Protein AF-A0A392QPE9-F1 (afdb_monomer_lite)

Secondary structure (DSSP, 8-state):
--HHHHHHHHHHHHHHTTS-HHHHHHHTTT-HHHHHHHHT-HHHHHHHHHHS---GGGGS--S----SS---TTSS------

InterPro domains:
  IPR001810 F-box domain [PF00646] (9-44)
  IPR001810 F-box domain [PS50181] (1-47)
  IPR001810 F-box domain [SM00256] (7-47)
  IPR036047 F-box-like domain superfamily [SSF81383] (3-67)
  IPR050796 SCF complex F-box component [PTHR31672] (7-61)

Organism: NCBI:txid97028

Foldseek 3Di:
DCVVVVVVLVVVLVVLLLDAPVVLVVVLPPDVVSVCSCPVDPVSLVSSQVNQPPPPVVVPDDDDDDPDDDPRSSPPRPPPDD

Sequence (82 aa):
PTSLMVLLDELIADILSRLPVKTLMQIKCVCKSWKTLISDDPSFAKLHLQRSPRSTHLLLLPAWNRPDEDFDCSVLPFPSFL

Structure (mmCIF, N/CA/C/O backbone):
data_AF-A0A392QPE9-F1
#
_entry.id   AF-A0A392QPE9-F1
#
loop_
_atom_site.group_PDB
_atom_site.id
_atom_site.type_symbol
_atom_site.label_atom_id
_atom_site.label_alt_id
_atom_site.label_comp_id
_atom_site.label_asym_id
_atom_site.label_entity_id
_atom_site.label_seq_id
_atom_site.pdbx_PDB_ins_code
_atom_site.Cartn_x
_atom_site.Cartn_y
_atom_site.Cartn_z
_atom_site.occupancy
_atom_site.B_iso_or_equiv
_atom_site.auth_seq_id
_atom_site.auth_comp_id
_atom_site.auth_asym_id
_atom_site.auth_atom_id
_atom_site.pdbx_PDB_model_num
ATOM 1 N N . PRO A 1 1 ? -12.824 -17.797 17.792 1.00 61.09 1 PRO A N 1
ATOM 2 C CA . PRO A 1 1 ? -13.635 -16.931 16.893 1.00 61.09 1 PRO A CA 1
ATOM 3 C C . PRO A 1 1 ? -12.827 -15.850 16.147 1.00 61.09 1 PRO A C 1
ATOM 5 O O . PRO A 1 1 ? -13.086 -15.635 14.974 1.00 61.09 1 PRO A O 1
ATOM 8 N N . THR A 1 2 ? -11.838 -15.203 16.780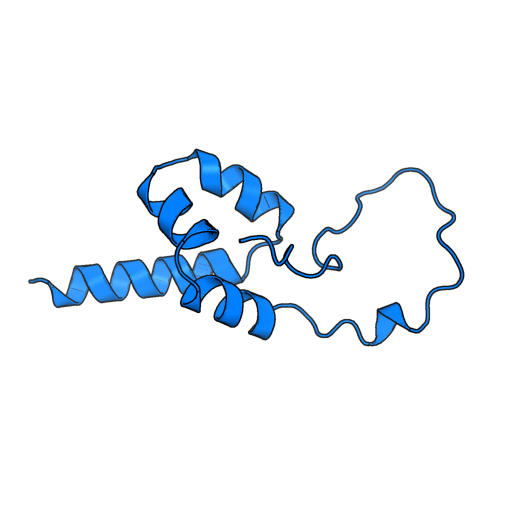 1.00 70.31 2 THR A N 1
ATOM 9 C CA . THR A 1 2 ? -11.019 -14.124 16.176 1.00 70.31 2 THR A CA 1
ATOM 10 C C . THR A 1 2 ? -9.925 -14.604 15.215 1.00 70.31 2 THR A C 1
ATOM 12 O O . THR A 1 2 ? -9.588 -13.893 14.277 1.00 70.31 2 THR A O 1
ATOM 15 N N . SER A 1 3 ? -9.414 -15.827 15.390 1.00 75.62 3 SER A N 1
ATOM 16 C CA . SER A 1 3 ? -8.337 -16.383 14.551 1.00 75.62 3 SER A CA 1
ATOM 17 C C . SER A 1 3 ? -8.698 -16.478 13.061 1.00 75.62 3 SER A C 1
ATOM 19 O O . SER A 1 3 ? -7.829 -16.287 12.221 1.00 75.62 3 SER A O 1
ATOM 21 N N . LEU A 1 4 ? -9.973 -16.697 12.720 1.00 80.44 4 LEU A N 1
ATOM 22 C CA . LEU A 1 4 ? -10.411 -16.767 11.320 1.00 80.44 4 LEU A CA 1
ATOM 23 C C . LEU A 1 4 ? -10.410 -15.400 10.624 1.00 80.44 4 LEU A C 1
ATOM 25 O O . LEU A 1 4 ? -10.155 -15.334 9.428 1.00 80.44 4 LEU A O 1
ATOM 29 N N . MET A 1 5 ? -10.685 -14.323 11.366 1.00 80.62 5 MET A N 1
ATOM 30 C CA . MET A 1 5 ? -10.661 -12.961 10.820 1.00 80.62 5 MET A CA 1
ATOM 31 C C . MET A 1 5 ? -9.222 -12.554 10.482 1.00 80.62 5 MET A C 1
ATOM 33 O O . MET A 1 5 ? -8.974 -12.053 9.394 1.00 80.62 5 MET A O 1
ATOM 37 N N . VAL A 1 6 ? -8.271 -12.885 11.365 1.00 83.19 6 VAL A N 1
ATOM 38 C CA . VAL A 1 6 ? -6.838 -12.626 11.146 1.00 83.19 6 VAL A CA 1
ATOM 39 C C . VAL A 1 6 ? -6.319 -13.367 9.911 1.00 83.19 6 VAL A C 1
ATOM 41 O O . VAL A 1 6 ? -5.662 -12.767 9.070 1.00 83.19 6 VAL A O 1
ATOM 44 N N . LEU A 1 7 ? -6.671 -14.648 9.752 1.00 85.12 7 LEU A N 1
ATOM 45 C CA . LEU A 1 7 ? -6.275 -15.423 8.570 1.00 85.12 7 LEU A CA 1
ATOM 46 C C . LEU A 1 7 ? -6.859 -14.854 7.268 1.00 85.12 7 LEU A C 1
ATOM 48 O O . LEU A 1 7 ? -6.212 -14.914 6.224 1.00 85.12 7 LEU A O 1
ATOM 52 N N . LEU A 1 8 ? -8.080 -14.314 7.314 1.00 88.12 8 LEU A N 1
ATOM 53 C CA . LEU A 1 8 ? -8.708 -13.704 6.146 1.00 88.12 8 LEU A CA 1
ATOM 54 C C . LEU A 1 8 ? -8.004 -12.400 5.753 1.00 88.12 8 LEU A C 1
ATOM 56 O O . LEU A 1 8 ? -7.759 -12.190 4.568 1.00 88.12 8 LEU A O 1
ATOM 60 N N . ASP A 1 9 ? -7.635 -11.567 6.726 1.00 87.75 9 ASP A N 1
ATOM 61 C CA . ASP A 1 9 ? -6.888 -10.329 6.483 1.00 87.75 9 ASP A CA 1
ATOM 62 C C . ASP A 1 9 ? -5.496 -10.615 5.893 1.00 87.75 9 ASP A C 1
ATOM 64 O O . ASP A 1 9 ? -5.096 -9.980 4.914 1.00 87.75 9 ASP A O 1
ATOM 68 N N . GLU A 1 10 ? -4.795 -11.631 6.409 1.00 89.88 10 GLU A N 1
ATOM 69 C CA . GLU A 1 10 ? -3.516 -12.093 5.851 1.00 89.88 10 GLU A CA 1
ATOM 70 C C . GLU A 1 10 ? -3.667 -12.607 4.413 1.00 89.88 10 GLU A C 1
ATOM 72 O O . GLU A 1 10 ? -2.863 -12.268 3.541 1.00 89.88 10 GLU A O 1
ATOM 77 N N . LEU A 1 11 ? -4.716 -13.385 4.131 1.00 91.44 11 LEU A N 1
ATOM 78 C CA . LEU A 1 11 ? -4.990 -13.893 2.786 1.00 91.44 11 LEU A CA 1
ATOM 79 C C . LEU A 1 11 ? -5.322 -12.759 1.807 1.00 91.44 11 LEU A C 1
ATOM 81 O O . LEU A 1 11 ? -4.864 -12.772 0.664 1.00 91.44 11 LEU A O 1
ATOM 85 N N . ILE A 1 12 ? -6.098 -11.765 2.243 1.00 91.94 12 ILE A N 1
ATOM 86 C CA . ILE A 1 12 ? -6.410 -10.582 1.436 1.00 91.94 12 ILE A CA 1
ATOM 87 C C . ILE A 1 12 ? -5.121 -9.819 1.116 1.00 91.94 12 ILE A C 1
ATOM 89 O O . ILE A 1 12 ? -4.886 -9.494 -0.049 1.00 91.94 12 ILE A O 1
ATOM 93 N N . ALA A 1 13 ? -4.257 -9.582 2.107 1.00 91.25 13 ALA A N 1
ATOM 94 C CA . ALA A 1 13 ? -2.957 -8.951 1.891 1.00 91.25 13 ALA A CA 1
ATOM 95 C C . ALA A 1 13 ? -2.085 -9.761 0.912 1.00 91.25 13 ALA A C 1
ATOM 97 O O . ALA A 1 13 ? -1.464 -9.189 0.009 1.00 91.25 13 ALA A O 1
ATOM 98 N N . ASP A 1 14 ? -2.095 -11.094 1.023 1.00 91.00 14 ASP A N 1
ATOM 99 C CA . ASP A 1 14 ? -1.380 -11.993 0.115 1.00 91.00 14 ASP A CA 1
ATOM 100 C C . ASP A 1 14 ? -1.847 -11.835 -1.336 1.00 91.00 14 ASP A C 1
ATOM 102 O O . ASP A 1 14 ? -1.021 -11.685 -2.237 1.00 91.00 14 ASP A O 1
ATOM 106 N N . ILE A 1 15 ? -3.159 -11.807 -1.568 1.00 92.31 15 ILE A N 1
ATOM 107 C CA . ILE A 1 15 ? -3.740 -11.653 -2.906 1.00 92.31 15 ILE A CA 1
ATOM 108 C C . ILE A 1 15 ? -3.423 -10.267 -3.468 1.00 92.31 15 ILE A C 1
ATOM 110 O O . ILE A 1 15 ? -2.899 -10.151 -4.576 1.00 92.31 15 ILE A O 1
ATOM 114 N N . LEU A 1 16 ? -3.704 -9.213 -2.697 1.00 90.75 16 LEU A N 1
ATOM 115 C CA . LEU A 1 16 ? -3.521 -7.831 -3.133 1.00 90.75 16 LEU A CA 1
ATOM 116 C C . LEU A 1 16 ? -2.056 -7.532 -3.465 1.00 90.75 16 LEU A C 1
ATOM 118 O O . LEU A 1 16 ? -1.762 -6.914 -4.483 1.00 90.75 16 LEU A O 1
ATOM 122 N N . SER A 1 17 ? -1.115 -8.039 -2.675 1.00 89.25 17 SER A N 1
ATOM 123 C CA . SER A 1 17 ? 0.316 -7.820 -2.912 1.00 89.25 17 SER A CA 1
ATOM 124 C C . SER A 1 17 ? 0.857 -8.411 -4.219 1.00 89.25 17 SER A C 1
ATOM 126 O O . SER A 1 17 ? 1.963 -8.060 -4.617 1.00 89.25 17 SER A O 1
ATOM 128 N N . ARG A 1 18 ? 0.117 -9.297 -4.894 1.00 88.44 18 ARG A N 1
ATOM 129 C CA . ARG A 1 18 ? 0.500 -9.851 -6.203 1.00 88.44 18 ARG A CA 1
ATOM 130 C C . ARG A 1 18 ? -0.019 -9.010 -7.371 1.00 88.44 18 ARG A C 1
ATOM 132 O O . ARG A 1 18 ? 0.343 -9.273 -8.514 1.00 88.44 18 ARG A O 1
ATOM 139 N N . LEU A 1 19 ? -0.886 -8.033 -7.107 1.00 87.56 19 LEU A N 1
ATOM 140 C CA . LEU A 1 19 ? -1.502 -7.200 -8.135 1.00 87.56 19 LEU A CA 1
ATOM 141 C C . LEU A 1 19 ? -0.579 -6.044 -8.549 1.00 87.56 19 LEU A C 1
ATOM 143 O O . LEU A 1 19 ? 0.103 -5.484 -7.693 1.00 87.56 19 LEU A O 1
ATOM 147 N N . PRO A 1 20 ? -0.601 -5.610 -9.822 1.00 84.00 20 PRO A N 1
ATOM 148 C CA . PRO A 1 20 ? 0.124 -4.419 -10.259 1.00 84.00 20 PRO A CA 1
ATOM 149 C C . PRO A 1 20 ? -0.297 -3.154 -9.494 1.00 84.00 20 PRO A C 1
ATOM 151 O O . PRO A 1 20 ? -1.463 -2.996 -9.122 1.00 84.00 20 PRO A O 1
ATOM 154 N N . VAL A 1 21 ? 0.626 -2.194 -9.351 1.00 84.12 21 VAL A N 1
ATOM 155 C CA . VAL A 1 21 ? 0.409 -0.929 -8.613 1.00 84.12 21 VAL A CA 1
ATOM 156 C C . VAL A 1 21 ? -0.816 -0.156 -9.120 1.00 84.12 21 VAL A C 1
ATOM 158 O O . VAL A 1 21 ? -1.594 0.374 -8.328 1.00 84.12 21 VAL A O 1
ATOM 161 N N . LYS A 1 22 ? -1.030 -0.120 -10.443 1.00 83.56 22 LYS A N 1
ATOM 162 C CA . LYS A 1 22 ? -2.181 0.557 -11.070 1.00 83.56 22 LYS A CA 1
ATOM 163 C C . LYS A 1 22 ? -3.510 -0.029 -10.585 1.00 83.56 22 LYS A C 1
ATOM 165 O O . LYS A 1 22 ? -4.402 0.716 -10.183 1.00 83.56 22 LYS A O 1
ATOM 170 N N . THR A 1 23 ? -3.615 -1.356 -10.570 1.00 88.25 23 THR A N 1
ATOM 171 C CA . THR A 1 23 ? -4.795 -2.079 -10.083 1.00 88.25 23 THR A CA 1
ATOM 172 C C . THR A 1 23 ? -4.979 -1.870 -8.582 1.00 88.25 23 THR A C 1
ATOM 174 O O . THR A 1 23 ? -6.087 -1.583 -8.132 1.00 88.25 23 THR A O 1
ATOM 177 N N . LEU A 1 24 ? -3.893 -1.918 -7.803 1.00 89.00 24 LEU A N 1
ATOM 178 C CA . LEU A 1 24 ? -3.929 -1.638 -6.366 1.00 89.00 24 LEU A CA 1
ATOM 179 C C . LEU A 1 24 ? -4.457 -0.238 -6.048 1.00 89.00 24 LEU A C 1
ATOM 181 O O . LEU A 1 24 ? -5.257 -0.080 -5.127 1.00 89.00 24 LEU A O 1
ATOM 185 N N . MET A 1 25 ? -4.080 0.774 -6.831 1.00 88.38 25 MET A N 1
ATOM 186 C CA . MET A 1 25 ? -4.579 2.137 -6.637 1.00 88.38 25 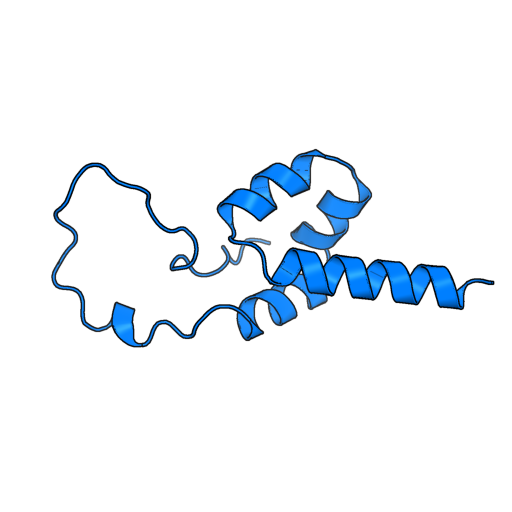MET A CA 1
ATOM 187 C C . MET A 1 25 ? -6.079 2.278 -6.905 1.00 88.38 25 MET A C 1
ATOM 189 O O . MET A 1 25 ? -6.731 3.072 -6.231 1.00 88.38 25 MET A O 1
ATOM 193 N N . GLN A 1 26 ? -6.644 1.495 -7.828 1.00 91.25 26 GLN A N 1
ATOM 194 C CA . GLN A 1 26 ? -8.095 1.450 -8.042 1.00 91.25 26 GLN A CA 1
ATOM 195 C C . GLN A 1 26 ? -8.805 0.735 -6.882 1.00 91.25 26 GLN A C 1
ATOM 197 O O . GLN A 1 26 ? -9.797 1.235 -6.352 1.00 91.25 26 GLN A O 1
ATOM 202 N N . ILE A 1 27 ? -8.253 -0.396 -6.431 1.00 90.19 27 ILE A N 1
ATOM 203 C CA . ILE A 1 27 ? -8.767 -1.200 -5.309 1.00 90.19 27 ILE A CA 1
ATOM 204 C C . ILE A 1 27 ? -8.774 -0.410 -3.997 1.00 90.19 27 ILE A C 1
ATOM 206 O O . ILE A 1 27 ? -9.714 -0.520 -3.208 1.00 90.19 27 ILE A O 1
ATOM 210 N N . LYS A 1 28 ? -7.771 0.446 -3.785 1.00 88.06 28 LYS A N 1
ATOM 211 C CA . LYS A 1 28 ? -7.672 1.344 -2.628 1.00 88.06 28 LYS A CA 1
ATOM 212 C C . LYS A 1 28 ? -8.933 2.196 -2.415 1.00 88.06 28 LYS A C 1
ATOM 214 O O . LYS A 1 28 ? -9.220 2.594 -1.290 1.00 88.06 28 LYS A O 1
ATOM 219 N N . CYS A 1 29 ? -9.694 2.476 -3.472 1.00 89.56 29 CYS A N 1
ATOM 220 C CA . CYS A 1 29 ? -10.901 3.300 -3.414 1.00 89.56 29 CYS A CA 1
ATOM 221 C C . CYS A 1 29 ? -12.187 2.511 -3.107 1.00 89.56 29 CYS A C 1
ATOM 223 O O . CYS A 1 29 ? -13.231 3.131 -2.925 1.00 89.56 29 CYS A O 1
ATOM 225 N N . VAL A 1 30 ? -12.138 1.175 -3.039 1.00 91.50 30 VAL A N 1
ATOM 226 C CA . VAL A 1 30 ? -13.331 0.324 -2.870 1.00 91.50 30 VAL A CA 1
ATOM 227 C C . VAL A 1 30 ? -13.887 0.394 -1.448 1.00 91.50 30 VAL A C 1
ATOM 229 O O . VAL A 1 30 ? -15.094 0.527 -1.258 1.00 91.50 30 VAL A O 1
ATOM 232 N N . CYS A 1 31 ? -13.028 0.313 -0.429 1.00 91.81 31 CYS A N 1
ATOM 233 C CA . CYS A 1 31 ? -13.447 0.413 0.968 1.00 91.81 31 CYS A CA 1
ATOM 234 C C . CYS A 1 31 ? -12.334 0.969 1.866 1.00 91.81 31 CYS A C 1
ATOM 236 O O . CYS A 1 31 ? -11.151 0.954 1.520 1.00 91.81 31 CYS A O 1
ATOM 238 N N . LYS A 1 32 ? -12.717 1.451 3.057 1.00 90.44 32 LYS A N 1
ATOM 239 C CA . LYS A 1 32 ? -11.775 2.034 4.027 1.00 90.44 32 LYS A CA 1
ATOM 240 C C . LYS A 1 32 ? -10.736 1.018 4.507 1.00 90.44 32 LYS A C 1
ATOM 242 O O . LYS A 1 32 ? -9.572 1.380 4.598 1.00 90.44 32 LYS A O 1
ATOM 247 N N . SER A 1 33 ? -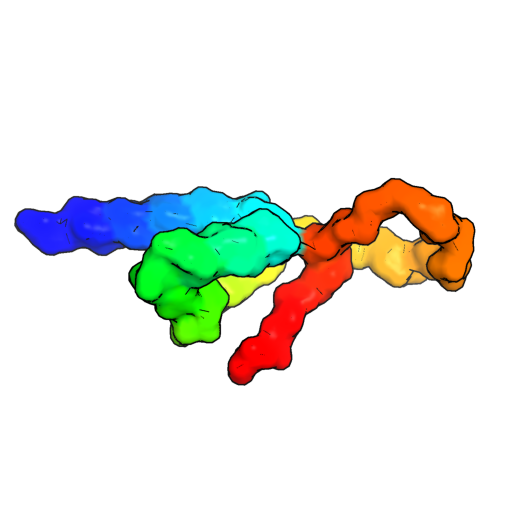11.138 -0.231 4.745 1.00 90.62 33 SER A N 1
ATOM 248 C CA . SER A 1 33 ? -10.240 -1.284 5.237 1.00 90.62 33 SER A CA 1
ATOM 249 C C . SER A 1 33 ? -9.125 -1.612 4.242 1.00 90.62 33 SER A C 1
ATOM 251 O O . SER A 1 33 ? -7.974 -1.791 4.625 1.00 90.62 33 SER A O 1
ATOM 253 N N . TRP A 1 34 ? -9.438 -1.648 2.945 1.00 91.38 34 TRP A N 1
ATOM 254 C CA . TRP A 1 34 ? -8.430 -1.871 1.906 1.00 91.38 34 TRP A CA 1
ATOM 255 C C . TRP A 1 34 ? -7.550 -0.645 1.710 1.00 91.38 34 TRP A C 1
ATOM 257 O O . TRP A 1 34 ? -6.348 -0.783 1.503 1.00 91.38 34 TRP A O 1
ATOM 267 N N . LYS A 1 35 ? -8.117 0.560 1.844 1.00 90.75 35 LYS A N 1
ATOM 268 C CA . LYS A 1 35 ? -7.322 1.786 1.855 1.00 90.75 35 LYS A CA 1
ATOM 269 C C . LYS A 1 35 ? -6.267 1.764 2.956 1.00 90.75 35 LYS A C 1
ATOM 271 O O . LYS A 1 35 ? -5.111 2.052 2.655 1.00 90.75 35 LYS A O 1
ATOM 276 N N . THR A 1 36 ? -6.657 1.412 4.180 1.00 91.44 36 THR A N 1
ATOM 277 C CA . THR A 1 36 ? -5.739 1.351 5.322 1.00 91.44 36 THR A CA 1
ATOM 278 C C . THR A 1 36 ? -4.706 0.243 5.162 1.00 91.44 36 THR A C 1
ATOM 280 O O . THR A 1 36 ? -3.528 0.482 5.386 1.00 91.44 36 THR A O 1
ATOM 283 N N . LEU A 1 37 ? -5.104 -0.936 4.675 1.00 90.62 37 LEU A N 1
ATOM 284 C CA . LEU A 1 37 ? -4.166 -2.031 4.407 1.00 90.62 37 LEU A CA 1
ATOM 285 C C . LEU A 1 37 ? -3.113 -1.649 3.353 1.00 90.62 37 LEU A C 1
ATOM 287 O O . LEU A 1 37 ? -1.943 -1.973 3.495 1.00 90.62 37 LEU A O 1
ATOM 291 N N . ILE A 1 38 ? -3.517 -0.950 2.290 1.00 89.88 38 ILE A N 1
ATOM 292 C CA . ILE A 1 38 ? -2.613 -0.593 1.187 1.00 89.88 38 ILE A CA 1
ATOM 293 C C . ILE A 1 38 ? -1.745 0.631 1.526 1.00 89.88 38 ILE A C 1
ATOM 295 O O . ILE A 1 38 ? -0.633 0.736 1.013 1.00 89.88 38 ILE A O 1
ATOM 299 N N . SER A 1 39 ? -2.253 1.575 2.328 1.00 87.56 39 SER A N 1
ATOM 300 C CA . SER A 1 39 ? -1.599 2.880 2.555 1.00 87.56 39 SER A CA 1
ATOM 301 C C . SER A 1 39 ? -0.886 2.986 3.896 1.00 87.56 39 SER A C 1
ATOM 303 O O . SER A 1 39 ? 0.154 3.628 3.967 1.00 87.56 39 SER A O 1
ATOM 305 N N . ASP A 1 40 ? -1.460 2.407 4.949 1.00 88.31 40 ASP A N 1
ATOM 306 C CA . ASP A 1 40 ? -1.024 2.629 6.329 1.00 88.31 40 ASP A CA 1
ATOM 307 C C . ASP A 1 40 ? -0.256 1.424 6.900 1.00 88.31 40 ASP A C 1
ATOM 309 O O . ASP A 1 40 ? 0.498 1.589 7.857 1.00 88.31 40 ASP A O 1
ATOM 313 N N . ASP A 1 41 ? -0.409 0.219 6.331 1.00 88.88 41 ASP A N 1
ATOM 314 C CA . ASP A 1 41 ? 0.307 -0.973 6.798 1.00 88.88 41 ASP A CA 1
ATOM 315 C C . ASP A 1 41 ? 1.684 -1.146 6.111 1.00 88.88 41 ASP A C 1
ATOM 317 O O . ASP A 1 41 ? 1.764 -1.512 4.930 1.00 88.88 41 ASP A O 1
ATOM 321 N N . PRO A 1 42 ? 2.805 -0.971 6.840 1.00 86.88 42 PRO A N 1
ATOM 322 C CA . PRO A 1 42 ? 4.144 -1.161 6.284 1.00 86.88 42 PRO A CA 1
ATOM 323 C C . PRO A 1 42 ? 4.443 -2.626 5.926 1.00 86.88 42 PRO A C 1
ATOM 325 O O . PRO A 1 42 ? 5.320 -2.896 5.096 1.00 86.88 42 PRO A O 1
ATOM 328 N N . SER A 1 43 ? 3.736 -3.585 6.536 1.00 88.38 43 SER A N 1
ATOM 329 C CA . SER A 1 43 ? 3.908 -5.010 6.252 1.00 88.38 43 SER A CA 1
ATOM 330 C C . SER A 1 43 ? 3.488 -5.335 4.816 1.00 88.38 43 SER A C 1
ATOM 332 O O . SER A 1 43 ? 4.205 -6.046 4.102 1.00 88.38 43 SER A O 1
ATOM 334 N N . PHE A 1 44 ? 2.405 -4.703 4.354 1.00 90.12 44 PHE A N 1
ATOM 335 C CA . PHE A 1 44 ? 1.897 -4.827 2.997 1.00 90.12 44 PHE A CA 1
ATOM 336 C C . PHE A 1 44 ? 2.903 -4.309 1.963 1.00 90.12 44 PHE A C 1
ATOM 338 O O . PHE A 1 44 ? 3.226 -5.019 1.007 1.00 90.12 44 PHE A O 1
ATOM 345 N N . ALA A 1 45 ? 3.468 -3.115 2.180 1.00 86.12 45 ALA A N 1
ATOM 346 C CA . ALA A 1 45 ? 4.463 -2.529 1.279 1.00 86.12 45 ALA A CA 1
ATOM 347 C C . ALA A 1 45 ? 5.702 -3.428 1.132 1.00 8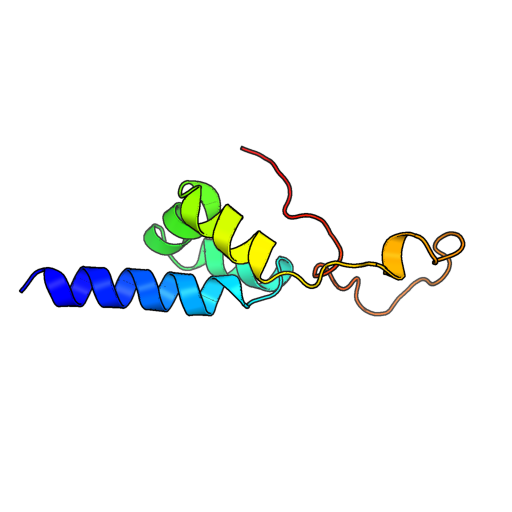6.12 45 ALA A C 1
ATOM 349 O O . ALA A 1 45 ? 6.161 -3.695 0.020 1.00 86.12 45 ALA A O 1
ATOM 350 N N . LYS A 1 46 ? 6.214 -3.969 2.245 1.00 87.19 46 LYS A N 1
ATOM 351 C CA . LYS A 1 46 ? 7.345 -4.909 2.231 1.00 87.19 46 LYS A CA 1
ATOM 352 C C . LYS A 1 46 ? 7.015 -6.185 1.458 1.00 87.19 46 LYS A C 1
ATOM 354 O O . LYS A 1 46 ? 7.840 -6.666 0.681 1.00 87.19 46 LYS A O 1
ATOM 359 N N . LEU A 1 47 ? 5.830 -6.742 1.682 1.00 88.50 47 LEU A N 1
ATOM 360 C CA . LEU A 1 47 ? 5.389 -7.990 1.071 1.00 88.50 47 LEU A CA 1
ATOM 361 C C . LEU A 1 47 ? 5.154 -7.824 -0.439 1.00 88.50 47 LEU A C 1
ATOM 363 O O . LEU A 1 47 ? 5.570 -8.685 -1.215 1.00 88.50 47 LEU A O 1
ATOM 367 N N . HIS A 1 48 ? 4.609 -6.684 -0.869 1.00 87.75 48 HIS A N 1
ATOM 368 C CA . HIS A 1 48 ? 4.506 -6.333 -2.283 1.00 87.75 48 HIS A CA 1
ATOM 369 C C . HIS A 1 48 ? 5.885 -6.121 -2.933 1.00 87.75 48 HIS A C 1
ATOM 371 O O . HIS A 1 48 ? 6.147 -6.664 -4.002 1.00 87.75 48 HIS A O 1
ATOM 377 N N . LEU A 1 49 ? 6.813 -5.411 -2.279 1.00 83.25 49 LEU A N 1
ATOM 378 C CA . LEU A 1 49 ? 8.179 -5.215 -2.791 1.00 83.25 49 LEU A CA 1
ATOM 379 C C . LEU A 1 49 ? 8.953 -6.531 -2.957 1.00 83.25 49 LEU A C 1
ATOM 381 O O . LEU A 1 49 ? 9.712 -6.679 -3.909 1.00 83.25 49 LEU A O 1
ATOM 385 N N . GLN A 1 50 ? 8.763 -7.493 -2.050 1.00 84.50 50 GLN A N 1
ATOM 386 C CA . GLN A 1 50 ? 9.359 -8.831 -2.166 1.00 84.50 50 GLN A CA 1
ATOM 387 C C . GLN A 1 50 ? 8.806 -9.624 -3.358 1.00 84.50 50 GLN A C 1
ATOM 389 O O . GLN A 1 50 ? 9.499 -10.490 -3.887 1.00 84.50 50 GLN A O 1
ATOM 394 N N . ARG A 1 51 ? 7.560 -9.351 -3.757 1.00 79.88 51 ARG A N 1
ATOM 395 C CA . ARG A 1 51 ? 6.862 -10.040 -4.854 1.00 79.88 51 ARG A CA 1
ATOM 396 C C . ARG A 1 51 ? 7.017 -9.348 -6.192 1.00 79.88 51 ARG A C 1
ATOM 398 O O . ARG A 1 51 ? 6.841 -9.998 -7.219 1.00 79.88 51 ARG A O 1
ATOM 405 N N . SER A 1 52 ? 7.354 -8.062 -6.181 1.00 72.81 52 SER A N 1
ATOM 406 C CA . SER A 1 52 ? 7.688 -7.339 -7.393 1.00 72.81 52 SER A CA 1
ATOM 407 C C . SER A 1 52 ? 8.908 -7.994 -8.055 1.00 72.81 52 SER A C 1
ATOM 409 O O . SER A 1 52 ? 9.909 -8.264 -7.374 1.00 72.81 52 SER A O 1
ATOM 411 N N . PRO A 1 53 ? 8.853 -8.290 -9.366 1.00 68.06 53 PRO A N 1
ATOM 412 C CA . PRO A 1 53 ? 10.008 -8.784 -10.092 1.00 68.06 53 PRO A CA 1
ATOM 413 C C . PRO A 1 53 ? 11.171 -7.810 -9.901 1.00 68.06 53 PRO A C 1
ATOM 415 O O . PRO A 1 53 ? 11.062 -6.631 -10.235 1.00 68.06 53 PRO A O 1
ATOM 418 N N . ARG A 1 54 ? 12.308 -8.285 -9.375 1.00 62.91 54 ARG A N 1
ATOM 419 C CA . ARG A 1 54 ? 13.538 -7.485 -9.361 1.00 62.91 54 ARG A CA 1
ATOM 420 C C . ARG A 1 54 ? 13.911 -7.218 -10.809 1.00 62.91 54 ARG A C 1
ATOM 422 O O . ARG A 1 54 ? 14.396 -8.103 -11.511 1.00 62.91 54 ARG A O 1
ATOM 429 N N . SER A 1 55 ? 13.632 -6.010 -11.268 1.00 56.09 55 SER A N 1
ATOM 430 C CA . SER A 1 55 ? 13.834 -5.602 -12.645 1.00 56.09 55 SER A CA 1
ATOM 431 C C . SER A 1 55 ? 15.325 -5.388 -12.914 1.00 56.09 55 SER A C 1
ATOM 433 O O . SER A 1 55 ? 15.798 -4.258 -13.012 1.00 56.09 55 SER A O 1
ATOM 435 N N . THR A 1 56 ? 16.076 -6.480 -13.080 1.00 51.03 56 THR A N 1
ATOM 436 C CA . THR A 1 56 ? 17.455 -6.460 -13.604 1.00 51.03 56 THR A CA 1
ATOM 437 C C . THR A 1 56 ? 17.516 -5.781 -14.981 1.00 51.03 56 THR A C 1
ATOM 439 O O . THR A 1 56 ? 18.549 -5.253 -15.380 1.00 51.03 56 THR A O 1
ATOM 442 N N . HIS A 1 57 ? 16.383 -5.723 -15.686 1.00 52.62 57 HIS A N 1
ATOM 443 C CA . HIS A 1 57 ? 16.243 -5.090 -16.994 1.00 52.62 57 HIS A CA 1
ATOM 4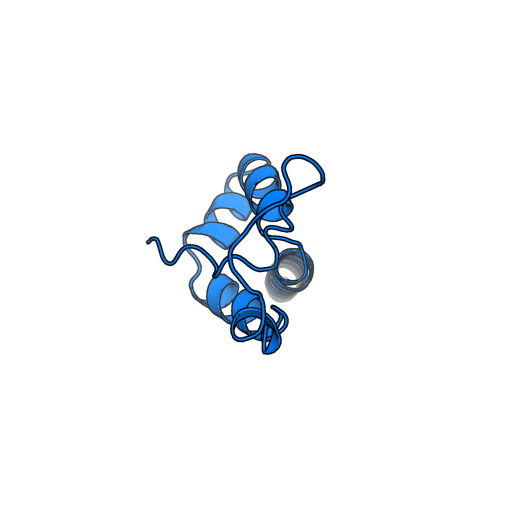44 C C . HIS A 1 57 ? 16.226 -3.551 -16.982 1.00 52.62 57 HIS A C 1
ATOM 446 O O . HIS A 1 57 ? 16.491 -2.968 -18.029 1.00 52.62 57 HIS A O 1
ATOM 452 N N . LEU A 1 58 ? 15.991 -2.868 -15.847 1.00 53.47 58 LEU A N 1
ATOM 453 C CA . LEU A 1 58 ? 16.020 -1.389 -15.818 1.00 53.47 58 LEU A CA 1
ATOM 454 C C . LEU A 1 58 ? 17.417 -0.806 -16.082 1.00 53.47 58 LEU A C 1
ATOM 456 O O . LEU A 1 58 ? 17.532 0.352 -16.464 1.00 53.47 58 LEU A O 1
ATOM 460 N N . LEU A 1 59 ? 18.474 -1.607 -15.919 1.00 53.91 59 LEU A N 1
ATOM 461 C CA . LEU A 1 59 ? 19.846 -1.201 -16.231 1.00 53.91 59 LEU A CA 1
ATOM 462 C C . LEU A 1 59 ? 20.191 -1.322 -17.726 1.00 53.91 59 LEU A C 1
ATOM 464 O O . LEU A 1 59 ? 21.274 -0.902 -18.122 1.00 53.91 59 LEU A O 1
ATOM 468 N N . LEU A 1 60 ? 19.310 -1.906 -18.551 1.00 54.69 60 LEU A N 1
ATOM 469 C CA . LEU A 1 60 ? 19.617 -2.262 -19.942 1.00 54.69 60 LEU A CA 1
ATOM 470 C C . LEU A 1 60 ? 18.743 -1.571 -20.999 1.00 54.69 60 LEU A C 1
ATOM 472 O O . LEU A 1 60 ? 18.962 -1.820 -22.184 1.00 54.69 60 LEU A O 1
ATOM 476 N N . LEU A 1 61 ? 17.785 -0.709 -20.637 1.00 52.22 61 LEU A N 1
ATOM 477 C CA . LEU A 1 61 ? 17.015 0.016 -21.654 1.00 52.22 61 LEU A CA 1
ATOM 478 C C . LEU A 1 61 ? 17.725 1.321 -22.068 1.00 52.22 61 LEU A C 1
ATOM 480 O O . LEU A 1 61 ? 17.894 2.206 -21.225 1.00 52.22 61 LEU A O 1
ATOM 484 N N . PRO A 1 62 ? 18.107 1.490 -23.354 1.00 44.59 62 PRO A N 1
ATOM 485 C CA . PRO A 1 62 ? 18.436 2.804 -23.885 1.00 44.59 62 PRO A CA 1
ATOM 486 C C . PRO A 1 62 ? 17.171 3.669 -23.850 1.00 44.59 62 PRO A C 1
ATOM 488 O O . PRO A 1 62 ? 16.055 3.166 -23.972 1.00 44.59 62 PRO A O 1
ATOM 491 N N . ALA A 1 63 ? 17.373 4.964 -23.625 1.00 48.53 63 ALA A N 1
ATOM 492 C CA . ALA A 1 63 ? 16.351 5.954 -23.321 1.00 48.53 63 ALA A CA 1
ATOM 493 C C . ALA A 1 63 ? 15.013 5.758 -24.063 1.00 48.53 63 ALA A C 1
ATOM 495 O O . ALA A 1 63 ? 14.947 5.699 -25.289 1.00 48.53 63 ALA A O 1
ATOM 496 N N . TRP A 1 64 ? 13.965 5.700 -23.244 1.00 47.06 64 TRP A N 1
ATOM 497 C CA . TRP A 1 64 ? 12.539 5.794 -23.536 1.00 47.06 64 TRP A CA 1
ATOM 498 C C . TRP A 1 64 ? 12.209 6.481 -24.869 1.00 47.06 64 TRP A C 1
ATOM 500 O O . TRP A 1 64 ? 12.207 7.706 -24.965 1.00 47.06 64 TRP A O 1
ATOM 510 N N . ASN A 1 65 ? 11.884 5.697 -25.895 1.00 46.03 65 ASN A N 1
ATOM 511 C CA . ASN A 1 65 ? 11.255 6.222 -27.100 1.00 46.03 65 ASN A CA 1
ATOM 512 C C . ASN A 1 65 ? 10.274 5.193 -27.669 1.00 46.03 65 ASN A C 1
ATOM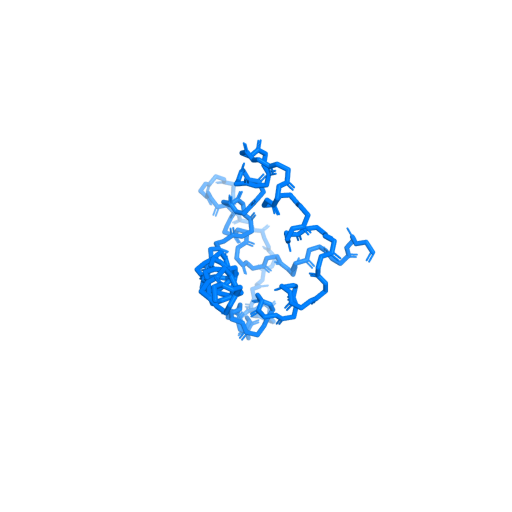 514 O O . ASN A 1 65 ? 10.590 4.438 -28.585 1.00 46.03 65 ASN A O 1
ATOM 518 N N . ARG A 1 66 ? 9.066 5.160 -27.103 1.00 43.12 66 ARG A N 1
ATOM 519 C CA . ARG A 1 66 ? 7.861 4.737 -27.822 1.00 43.12 66 ARG A CA 1
ATOM 520 C C . ARG A 1 66 ? 6.627 5.366 -27.158 1.00 43.12 66 ARG A C 1
ATOM 522 O O . ARG A 1 66 ? 6.412 5.122 -25.972 1.00 43.12 66 ARG A O 1
ATOM 529 N N . PRO A 1 67 ? 5.868 6.216 -27.867 1.00 55.62 67 PRO A N 1
ATOM 530 C CA . PRO A 1 67 ? 4.565 6.671 -27.411 1.00 55.62 67 PRO A CA 1
ATOM 531 C C . PRO A 1 67 ? 3.514 5.595 -27.716 1.00 55.62 67 PRO A C 1
ATOM 533 O O . PRO A 1 67 ? 3.560 4.982 -28.784 1.00 55.62 67 PRO A O 1
ATOM 536 N N . ASP A 1 68 ? 2.572 5.445 -26.786 1.00 50.62 68 ASP A N 1
ATOM 537 C CA . ASP A 1 68 ? 1.409 4.546 -26.817 1.00 50.62 68 ASP A CA 1
ATOM 538 C C . ASP A 1 68 ? 1.717 3.047 -26.616 1.00 50.62 68 ASP A C 1
ATOM 540 O O . ASP A 1 68 ? 2.723 2.544 -27.109 1.00 50.62 68 ASP A O 1
ATOM 544 N N . GLU A 1 69 ? 0.829 2.354 -25.893 1.00 48.25 69 GLU A N 1
ATOM 545 C CA . GLU A 1 69 ? 0.925 0.999 -25.303 1.00 48.25 69 GLU A CA 1
ATOM 546 C C . GLU A 1 69 ? 1.466 0.972 -23.853 1.00 48.25 69 GLU A C 1
ATOM 548 O O . GLU A 1 69 ? 2.665 0.908 -23.589 1.00 48.25 69 GLU A O 1
ATOM 553 N N . ASP A 1 70 ? 0.517 1.059 -22.913 1.00 51.56 70 ASP A N 1
ATOM 554 C CA . ASP A 1 70 ? 0.563 0.597 -21.521 1.00 51.56 70 ASP A CA 1
ATOM 555 C C . ASP A 1 70 ? 1.922 0.644 -20.807 1.00 51.56 70 ASP A C 1
ATOM 557 O O . ASP A 1 70 ? 2.669 -0.332 -20.744 1.00 51.56 70 ASP A O 1
ATOM 561 N N . PHE A 1 71 ? 2.192 1.772 -20.140 1.00 46.62 71 PHE A N 1
ATOM 562 C CA . PHE A 1 71 ? 3.180 1.812 -19.064 1.00 46.62 71 PHE A CA 1
ATOM 563 C C . PHE A 1 71 ? 2.812 0.753 -18.023 1.00 46.62 71 PHE A C 1
ATOM 565 O O . PHE A 1 71 ? 1.898 0.928 -17.209 1.00 46.62 71 PHE A O 1
ATOM 572 N N . ASP A 1 72 ? 3.543 -0.350 -18.067 1.00 51.78 72 ASP A N 1
ATOM 573 C CA . ASP A 1 72 ? 3.478 -1.415 -17.093 1.00 51.78 72 ASP A CA 1
ATOM 574 C C . ASP A 1 72 ? 3.963 -0.833 -15.755 1.00 51.78 72 ASP A C 1
ATOM 576 O O . ASP A 1 72 ? 5.149 -0.789 -15.448 1.00 51.78 72 ASP A O 1
ATOM 580 N N . CYS A 1 73 ? 3.052 -0.306 -14.930 1.00 53.06 73 CYS A N 1
ATOM 581 C CA . CYS A 1 73 ? 3.397 0.240 -13.608 1.00 53.06 73 CYS A CA 1
ATOM 582 C C . CYS A 1 73 ? 3.957 -0.829 -12.645 1.00 53.06 73 CYS A C 1
ATOM 584 O O . CYS A 1 73 ? 4.199 -0.530 -11.479 1.00 53.06 73 CYS A O 1
ATOM 586 N N . SER A 1 74 ? 4.149 -2.064 -13.112 1.00 51.66 74 SER A N 1
ATOM 587 C CA . SER A 1 74 ? 4.926 -3.118 -12.467 1.00 51.66 74 SER A CA 1
ATOM 588 C C . SER A 1 74 ? 6.430 -2.800 -12.392 1.00 51.66 74 SER A C 1
ATOM 590 O O . SER A 1 74 ? 7.099 -3.324 -11.505 1.00 51.66 74 SER A O 1
ATOM 592 N N . VAL A 1 75 ? 6.960 -1.916 -13.254 1.00 48.59 75 VAL A N 1
ATOM 593 C CA . VAL A 1 75 ? 8.371 -1.467 -13.216 1.00 48.59 75 VAL A CA 1
ATOM 594 C C . VAL A 1 75 ? 8.613 -0.181 -12.426 1.00 48.59 75 VAL A C 1
ATOM 596 O O . VAL A 1 75 ? 9.768 0.181 -12.197 1.00 48.59 75 VAL A O 1
ATOM 599 N N . LEU A 1 76 ? 7.564 0.513 -11.976 1.00 51.97 76 LEU A N 1
ATOM 600 C CA . LEU A 1 76 ? 7.746 1.645 -11.073 1.00 51.97 76 LEU A CA 1
ATOM 601 C C . LEU A 1 76 ? 7.967 1.104 -9.656 1.00 51.97 76 LEU A C 1
ATOM 603 O O . LEU A 1 76 ? 7.122 0.346 -9.169 1.00 51.97 76 LEU A O 1
ATOM 607 N N . PRO A 1 77 ? 9.070 1.480 -8.975 1.00 50.03 77 PRO A N 1
ATOM 608 C CA . PRO A 1 77 ? 9.205 1.229 -7.551 1.00 50.03 77 PRO A CA 1
ATOM 609 C C . PRO A 1 77 ? 7.930 1.711 -6.874 1.00 50.03 77 PRO A C 1
ATOM 611 O O . PRO A 1 77 ? 7.447 2.802 -7.195 1.00 50.03 77 PRO A O 1
ATOM 614 N N . PHE A 1 78 ? 7.379 0.887 -5.978 1.00 47.12 78 PHE A N 1
ATOM 615 C CA . PHE A 1 78 ? 6.269 1.296 -5.126 1.00 47.12 78 PHE A CA 1
ATOM 616 C C . PHE A 1 78 ? 6.591 2.706 -4.629 1.00 47.12 78 PHE A C 1
ATOM 618 O O . PHE A 1 78 ? 7.672 2.868 -4.053 1.00 47.12 78 PHE A O 1
ATOM 625 N N . PRO A 1 79 ? 5.767 3.729 -4.930 1.00 50.84 79 PRO A N 1
ATOM 626 C CA . PRO A 1 79 ? 6.073 5.078 -4.504 1.00 50.84 79 PRO A CA 1
ATOM 627 C C . PRO A 1 79 ? 6.205 5.023 -2.989 1.00 50.84 79 PRO A C 1
ATOM 629 O O . PRO A 1 79 ? 5.232 4.778 -2.277 1.00 50.84 79 PRO A O 1
ATOM 632 N N . SER A 1 80 ? 7.438 5.168 -2.515 1.00 44.91 80 SER A N 1
ATOM 633 C CA . SER A 1 80 ? 7.775 5.307 -1.110 1.00 44.91 80 SER A CA 1
ATOM 634 C C . SER A 1 80 ? 7.275 6.680 -0.677 1.00 44.91 80 SER A C 1
ATOM 636 O O . SER A 1 80 ? 8.040 7.635 -0.622 1.00 44.91 80 SER A O 1
ATOM 638 N N . PHE A 1 81 ? 5.962 6.795 -0.510 1.00 44.78 81 PHE A N 1
ATOM 639 C CA . PHE A 1 81 ? 5.277 7.976 -0.010 1.00 44.78 81 PHE A CA 1
ATOM 640 C C . PHE A 1 81 ? 4.118 7.519 0.876 1.00 44.78 81 PHE A C 1
ATOM 642 O O . PHE A 1 81 ? 2.952 7.557 0.481 1.00 44.78 81 PHE A O 1
ATOM 649 N N . LEU A 1 82 ? 4.475 7.051 2.072 1.00 41.16 82 LEU A N 1
ATOM 650 C CA . LEU A 1 82 ? 4.374 7.895 3.261 1.00 41.16 82 LEU A CA 1
ATOM 651 C C . LEU A 1 82 ? 5.673 7.785 4.070 1.00 41.16 82 LEU A C 1
ATOM 653 O O . LEU A 1 82 ? 6.195 6.651 4.160 1.00 41.16 82 LEU A O 1
#

pLDDT: mean 73.58, std 18.26, range [41.16, 92.31]

Radius of gyration: 15.32 Å; chains: 1; bounding box: 34×25×45 Å